Protein AF-A0A536RPF7-F1 (afdb_monomer_lite)

Secondary structure (DSSP, 8-state):
-HHHHHHHHHHHHHTT------------HHHHHHHHHHHHHHHHHHHHHHHHHHHHHHH--S--TTHHHHHHHHHHHHHHHHHT-TT--TTHHHHHHHHHHHHHHHH-

Foldseek 3Di:
DLVVQVVVQVVCVVVVHHDDDDDPPDDDPVNV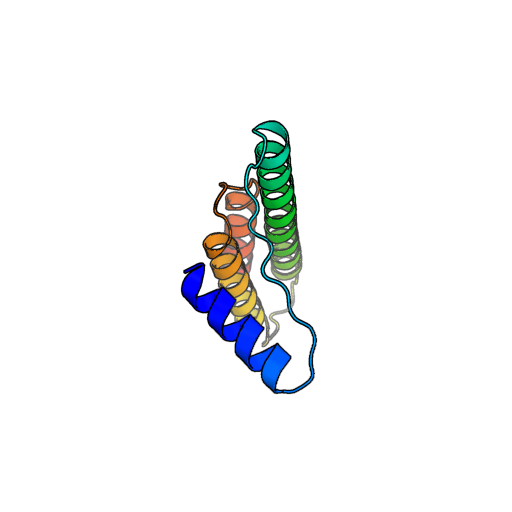VVVLVVLLVVLQVLLVVLLVQLQVLLPDPDLDPCLVVSLVVSVVSLVVSVVSCPNPHPNSVSSVVSSVSSVVSNVD

Sequence (108 aa):
MLEQLDWIAEDIVERGGDAYVLPVTELSETEESDIRRRMREDRKEEYEKLRQAAEVLARRTVRQPRLGRKVTVLRRGLARAIERDHFESAGRARAEKAIRLAQKRKEA

Structure (mmCIF, N/CA/C/O backbone):
data_AF-A0A536RPF7-F1
#
_entry.id   AF-A0A536RPF7-F1
#
loop_
_atom_site.group_PDB
_atom_site.id
_atom_site.type_symbol
_atom_site.label_atom_id
_atom_site.label_alt_id
_atom_site.label_comp_id
_atom_site.label_asym_id
_atom_site.label_entity_id
_atom_site.label_seq_id
_atom_site.pdbx_PDB_ins_code
_atom_site.Cartn_x
_atom_site.Cartn_y
_atom_site.Cartn_z
_atom_site.occupancy
_atom_site.B_iso_or_equiv
_atom_site.auth_seq_id
_atom_site.auth_comp_id
_atom_site.auth_asym_id
_atom_site.auth_atom_id
_atom_site.pdbx_PDB_model_num
ATOM 1 N N . MET A 1 1 ? 18.079 -12.891 -19.341 1.00 61.91 1 MET A N 1
ATOM 2 C CA . MET A 1 1 ? 16.706 -12.344 -19.200 1.00 61.91 1 MET A CA 1
ATOM 3 C C . MET A 1 1 ? 16.185 -11.869 -20.547 1.00 61.91 1 MET A C 1
ATOM 5 O O . MET A 1 1 ? 15.143 -12.359 -20.943 1.00 61.91 1 MET A O 1
ATOM 9 N N . LEU A 1 2 ? 16.923 -11.017 -21.275 1.00 64.94 2 LEU A N 1
ATOM 10 C CA . LEU A 1 2 ? 16.628 -10.700 -22.684 1.00 64.94 2 LEU A CA 1
ATOM 11 C C . LEU A 1 2 ? 16.515 -11.968 -23.545 1.00 64.94 2 LEU A C 1
ATOM 13 O O . LEU A 1 2 ? 15.458 -12.208 -24.104 1.00 64.94 2 LEU A O 1
ATOM 17 N N . GLU A 1 3 ? 17.493 -12.872 -23.447 1.00 69.06 3 GLU A N 1
ATOM 18 C CA . GLU A 1 3 ? 17.467 -14.172 -24.147 1.00 69.06 3 GLU A CA 1
ATOM 19 C C . GLU A 1 3 ? 16.214 -15.025 -23.865 1.00 69.06 3 GLU A C 1
ATOM 21 O O . GLU A 1 3 ? 15.769 -15.784 -24.718 1.00 69.06 3 GLU A O 1
ATOM 26 N N . GLN A 1 4 ? 15.621 -14.911 -22.668 1.00 73.62 4 GLN A N 1
ATOM 27 C CA . GLN A 1 4 ? 14.384 -15.636 -22.348 1.00 73.62 4 GLN A CA 1
ATOM 28 C C . GLN A 1 4 ? 13.154 -14.990 -22.991 1.00 73.62 4 GLN A C 1
ATOM 30 O O . GLN A 1 4 ? 12.203 -15.693 -23.311 1.00 73.62 4 GLN A O 1
ATOM 35 N N . LEU A 1 5 ? 13.152 -13.664 -23.144 1.00 82.81 5 LEU A N 1
ATOM 36 C CA . LEU A 1 5 ? 12.069 -12.935 -23.802 1.00 82.81 5 LEU A CA 1
ATOM 37 C C . LEU A 1 5 ? 12.138 -13.097 -25.322 1.00 82.81 5 LEU A C 1
ATOM 39 O O . LEU A 1 5 ? 11.092 -13.234 -25.949 1.00 82.81 5 LEU A O 1
ATOM 43 N N . ASP A 1 6 ? 13.347 -13.154 -25.883 1.00 82.50 6 ASP A N 1
ATOM 44 C CA . ASP A 1 6 ? 13.568 -13.418 -27.307 1.00 82.50 6 ASP A CA 1
ATOM 45 C C . ASP A 1 6 ? 13.045 -14.810 -27.692 1.00 82.50 6 ASP A C 1
ATOM 47 O O . ASP A 1 6 ? 12.265 -14.932 -28.632 1.00 82.50 6 ASP A O 1
ATOM 51 N N . TRP A 1 7 ? 13.336 -15.834 -26.880 1.00 89.44 7 TRP A N 1
ATOM 52 C CA . TRP A 1 7 ? 12.808 -17.188 -27.089 1.00 89.44 7 TRP A CA 1
ATOM 53 C C . TRP A 1 7 ? 11.268 -17.252 -27.081 1.00 89.44 7 TRP A C 1
ATOM 55 O O . TRP A 1 7 ? 10.658 -17.977 -27.864 1.00 89.44 7 TRP A O 1
ATOM 65 N N . ILE A 1 8 ? 10.613 -16.475 -26.210 1.00 87.50 8 ILE A N 1
ATOM 66 C CA . ILE A 1 8 ? 9.142 -16.411 -26.159 1.00 87.50 8 ILE A CA 1
ATOM 67 C C . ILE A 1 8 ? 8.582 -15.727 -27.409 1.00 87.50 8 ILE A C 1
ATOM 69 O O . ILE A 1 8 ? 7.548 -16.149 -27.925 1.00 87.50 8 ILE A O 1
ATOM 73 N N . ALA A 1 9 ? 9.233 -14.665 -27.888 1.00 88.75 9 ALA A N 1
ATOM 74 C CA . ALA A 1 9 ? 8.807 -13.985 -29.104 1.00 88.75 9 ALA A CA 1
ATOM 75 C C . ALA A 1 9 ? 8.937 -14.904 -30.330 1.00 88.75 9 ALA A C 1
ATOM 77 O O . ALA A 1 9 ? 8.023 -14.941 -31.152 1.00 88.75 9 ALA A O 1
ATOM 78 N N . GLU A 1 10 ? 10.009 -15.697 -30.404 1.00 87.81 10 GLU A N 1
ATOM 79 C CA . GLU A 1 10 ? 10.213 -16.703 -31.452 1.00 87.81 10 GLU A CA 1
ATOM 80 C C . GLU A 1 10 ? 9.106 -17.773 -31.461 1.00 87.81 10 GLU A C 1
ATOM 82 O O . GLU A 1 10 ? 8.488 -17.980 -32.505 1.00 87.81 10 GLU A O 1
ATOM 87 N N . ASP A 1 11 ? 8.761 -18.383 -30.3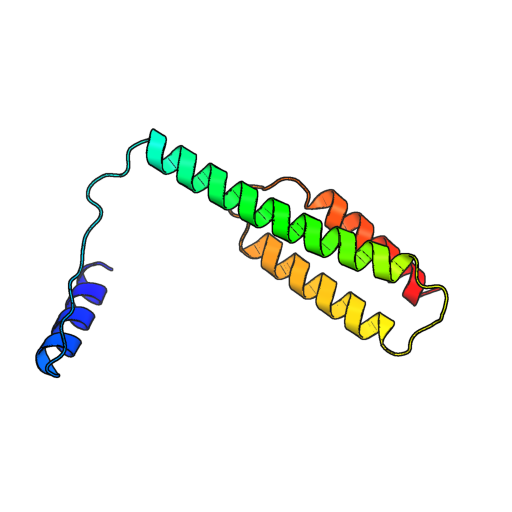17 1.00 93.06 11 ASP A N 1
ATOM 88 C CA . ASP A 1 11 ? 7.693 -19.407 -30.250 1.00 93.06 11 ASP A CA 1
ATOM 89 C C . ASP A 1 11 ? 6.315 -18.847 -30.663 1.00 93.06 11 ASP A C 1
ATOM 91 O O . ASP A 1 11 ? 5.504 -19.549 -31.272 1.00 93.06 11 ASP A O 1
ATO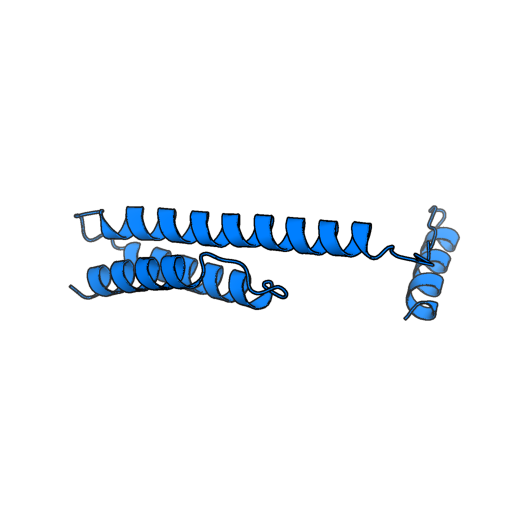M 95 N N . ILE A 1 12 ? 6.035 -17.567 -30.389 1.00 89.31 12 ILE A N 1
ATOM 96 C CA . ILE A 1 12 ? 4.791 -16.915 -30.830 1.00 89.31 12 ILE A CA 1
ATOM 97 C C . ILE A 1 12 ? 4.772 -16.742 -32.354 1.00 89.31 12 ILE A C 1
ATOM 99 O O . ILE A 1 12 ? 3.745 -17.016 -32.982 1.00 89.31 12 ILE A O 1
ATOM 103 N N . VAL A 1 13 ? 5.896 -16.328 -32.943 1.00 92.38 13 VAL A N 1
ATOM 104 C CA . VAL A 1 13 ? 6.035 -16.168 -34.398 1.00 92.38 13 VAL A CA 1
ATOM 105 C C . VAL A 1 13 ? 5.926 -17.515 -35.113 1.00 92.38 13 VAL A C 1
ATOM 107 O O . VAL A 1 13 ? 5.194 -17.632 -36.096 1.00 92.38 13 VAL A O 1
ATOM 110 N N . GLU A 1 14 ? 6.555 -18.567 -34.586 1.00 92.94 14 GLU A N 1
ATOM 111 C CA . GLU A 1 14 ? 6.462 -19.927 -35.140 1.00 92.94 14 GLU A CA 1
ATOM 112 C C . GLU A 1 14 ? 5.027 -20.477 -35.149 1.00 92.94 14 GLU A C 1
ATOM 114 O O . GLU A 1 14 ? 4.654 -21.261 -36.025 1.00 92.94 14 GLU A O 1
ATOM 119 N N . ARG A 1 15 ? 4.187 -20.038 -34.207 1.00 94.12 15 ARG A N 1
ATOM 120 C CA . ARG A 1 15 ? 2.765 -20.410 -34.126 1.00 94.12 15 ARG A CA 1
ATOM 121 C C . ARG A 1 15 ? 1.851 -19.538 -34.996 1.00 94.12 15 ARG A C 1
ATOM 123 O O . ARG A 1 15 ? 0.632 -19.701 -34.933 1.00 94.12 15 ARG A O 1
ATOM 130 N N . GLY A 1 16 ? 2.414 -18.640 -35.806 1.00 91.00 16 GLY A N 1
ATOM 131 C CA . GLY A 1 16 ? 1.673 -17.745 -36.699 1.00 91.00 16 GLY A CA 1
ATOM 132 C C . GLY A 1 16 ? 1.092 -16.507 -36.011 1.00 91.00 16 GLY A C 1
ATOM 133 O O . GLY A 1 16 ? 0.156 -15.907 -36.538 1.00 91.00 16 GLY A O 1
ATOM 134 N N . GLY A 1 17 ? 1.596 -16.152 -34.826 1.00 89.25 17 GLY A N 1
ATOM 135 C CA . GLY A 1 17 ? 1.342 -14.862 -34.189 1.00 89.25 17 GLY A CA 1
ATOM 136 C C . GLY A 1 17 ? 2.422 -13.834 -34.534 1.00 89.25 17 GLY A C 1
ATOM 137 O O . GLY A 1 17 ? 3.426 -14.161 -35.152 1.00 89.25 17 GLY A O 1
ATOM 138 N N . ASP A 1 18 ? 2.236 -12.596 -34.080 1.00 81.25 18 ASP A N 1
ATOM 139 C CA . ASP A 1 18 ? 3.245 -11.537 -34.178 1.00 81.25 18 ASP A CA 1
ATOM 140 C C . ASP A 1 18 ? 3.702 -11.130 -32.772 1.00 81.25 18 ASP A C 1
ATOM 142 O O . ASP A 1 18 ? 2.879 -10.811 -31.907 1.00 81.25 18 ASP A O 1
ATOM 146 N N . ALA A 1 19 ? 5.016 -11.123 -32.538 1.00 87.31 19 ALA A N 1
ATOM 147 C CA . ALA A 1 19 ? 5.622 -10.691 -31.281 1.00 87.31 19 ALA A CA 1
ATOM 148 C C . ALA A 1 19 ? 6.945 -9.952 -31.523 1.00 87.31 19 ALA A C 1
ATOM 150 O O . ALA A 1 19 ? 7.719 -10.313 -32.405 1.00 87.31 19 ALA A O 1
ATOM 151 N N . TYR A 1 20 ? 7.216 -8.933 -30.702 1.00 79.44 20 TYR A N 1
ATOM 152 C CA . TYR A 1 20 ? 8.446 -8.139 -30.750 1.00 79.44 20 TYR A CA 1
ATOM 153 C C . TYR A 1 20 ? 8.969 -7.891 -29.334 1.00 79.44 20 TYR A C 1
ATOM 155 O O . TYR A 1 20 ? 8.206 -7.500 -28.447 1.00 79.44 20 TYR A O 1
ATOM 163 N N . VAL A 1 21 ? 10.277 -8.062 -29.133 1.00 80.81 21 VAL A N 1
ATOM 164 C CA . VAL A 1 21 ? 10.977 -7.626 -27.918 1.00 80.81 21 VAL A CA 1
ATOM 165 C C . VAL A 1 21 ? 11.534 -6.229 -28.171 1.00 80.81 21 VAL A C 1
ATOM 167 O O . VAL A 1 21 ? 12.342 -6.023 -29.071 1.00 80.81 21 VAL A O 1
ATOM 170 N N . LEU A 1 22 ? 11.084 -5.251 -27.386 1.00 71.94 22 LEU A N 1
ATOM 171 C CA . LEU A 1 22 ? 11.557 -3.869 -27.467 1.00 71.94 22 LEU A CA 1
ATOM 172 C C . LEU A 1 22 ? 12.431 -3.564 -26.245 1.00 71.94 22 LEU A C 1
ATOM 174 O O . LEU A 1 22 ? 11.890 -3.312 -25.163 1.00 71.94 22 LEU A O 1
ATOM 178 N N . PRO A 1 23 ? 13.769 -3.597 -26.376 1.00 67.06 23 PRO A N 1
ATOM 179 C CA . PRO A 1 23 ? 14.644 -3.178 -25.295 1.00 67.06 23 PRO A CA 1
ATOM 180 C C . PRO A 1 23 ? 14.539 -1.658 -25.118 1.00 67.06 23 PRO A C 1
ATOM 182 O O . PRO A 1 23 ? 14.781 -0.894 -26.050 1.00 67.06 23 PRO A O 1
ATOM 185 N N . VAL A 1 24 ? 14.191 -1.205 -23.912 1.00 72.62 24 VAL A N 1
ATOM 186 C CA . VAL A 1 24 ? 14.319 0.212 -23.542 1.00 72.62 24 VAL A CA 1
ATOM 187 C C . VAL A 1 24 ? 15.808 0.483 -23.340 1.00 72.62 24 VAL A C 1
ATOM 189 O O . VAL A 1 24 ? 16.389 0.016 -22.362 1.00 72.62 24 VAL A O 1
ATOM 192 N N . THR A 1 25 ? 16.442 1.163 -24.297 1.00 70.31 25 THR A N 1
ATOM 193 C CA . THR A 1 25 ? 17.894 1.403 -24.293 1.00 70.31 25 THR A CA 1
ATOM 194 C C . THR A 1 25 ? 18.309 2.436 -23.253 1.00 70.31 25 THR A C 1
ATOM 196 O O . THR A 1 25 ? 19.343 2.265 -22.617 1.00 70.31 25 THR A O 1
ATOM 199 N N . GLU A 1 26 ? 17.496 3.475 -23.045 1.00 71.88 26 GLU A N 1
ATOM 200 C CA . GLU A 1 26 ? 17.739 4.532 -22.062 1.00 71.88 26 GLU A CA 1
ATOM 201 C C . GLU A 1 26 ? 16.407 5.030 -21.486 1.00 71.88 26 GLU A C 1
ATOM 203 O O . GLU A 1 26 ? 15.411 5.145 -22.200 1.00 71.88 26 GLU A O 1
ATOM 208 N N . LEU A 1 27 ? 16.396 5.313 -20.185 1.00 79.56 27 LEU A N 1
ATOM 209 C CA . LEU A 1 27 ? 15.318 6.008 -19.489 1.00 79.56 27 LEU A CA 1
ATOM 210 C C . LEU A 1 27 ? 15.931 7.289 -18.931 1.00 79.56 27 LEU A C 1
ATOM 212 O O . LEU A 1 27 ? 16.859 7.213 -18.123 1.00 79.56 27 LEU A O 1
ATOM 216 N N . SER A 1 28 ? 15.462 8.456 -19.371 1.00 86.50 28 SER A N 1
ATOM 217 C CA . SER A 1 28 ? 16.002 9.714 -18.851 1.00 86.50 28 SER A CA 1
ATOM 218 C C . SER A 1 28 ? 15.690 9.862 -17.359 1.00 86.50 28 SER A C 1
ATOM 220 O O . SER A 1 28 ? 14.675 9.365 -16.864 1.00 86.50 28 SER A O 1
ATOM 222 N N . GLU A 1 29 ? 16.518 10.613 -16.627 1.00 88.62 29 GLU A N 1
ATOM 223 C CA . GLU A 1 29 ? 16.271 10.887 -15.202 1.00 88.62 29 GLU A CA 1
ATOM 224 C C . GLU A 1 29 ? 14.899 11.542 -14.961 1.00 88.62 29 GLU A C 1
ATOM 226 O O . GLU A 1 29 ? 14.265 11.326 -13.925 1.00 88.62 29 GLU A O 1
ATOM 231 N N . THR A 1 30 ? 14.417 12.332 -15.928 1.00 88.19 30 THR A N 1
ATOM 232 C CA . THR A 1 30 ? 13.097 12.975 -15.860 1.00 88.19 30 THR A CA 1
ATOM 233 C C . THR A 1 30 ? 11.976 11.947 -15.984 1.00 88.19 30 THR A C 1
ATOM 235 O O . THR A 1 30 ? 11.074 11.933 -15.147 1.00 88.19 30 THR A O 1
ATOM 238 N N . GLU A 1 31 ? 12.056 11.043 -16.962 1.00 85.31 31 GLU A N 1
ATOM 239 C CA . GLU A 1 31 ? 11.073 9.967 -17.133 1.00 85.31 31 GLU A CA 1
ATOM 240 C C . GLU A 1 31 ? 11.080 9.006 -15.942 1.00 85.31 31 GLU A C 1
ATOM 242 O O . GLU A 1 31 ? 10.019 8.610 -15.454 1.00 85.31 31 GLU A O 1
ATOM 247 N N . GLU A 1 32 ? 12.259 8.679 -15.410 1.00 90.50 32 GLU A N 1
ATOM 248 C CA . GLU A 1 32 ? 12.368 7.864 -14.206 1.00 90.50 32 GLU A CA 1
ATOM 249 C C . GLU A 1 32 ? 11.725 8.560 -12.998 1.00 90.50 32 GLU A C 1
ATOM 251 O O . GLU A 1 32 ? 10.947 7.948 -12.256 1.00 90.50 32 GLU A O 1
ATOM 256 N N . SER A 1 33 ? 12.003 9.851 -12.802 1.00 91.75 33 SER A N 1
ATOM 257 C CA . SER A 1 33 ? 11.394 10.648 -11.734 1.00 91.75 33 SER A CA 1
ATOM 258 C C . SER A 1 33 ? 9.867 10.671 -11.844 1.00 91.75 33 SER A C 1
ATOM 260 O O . SER A 1 33 ? 9.170 10.487 -10.837 1.00 91.75 33 SER A O 1
ATOM 262 N N . ASP A 1 34 ? 9.337 10.810 -13.060 1.00 91.94 34 ASP A N 1
ATOM 263 C CA . ASP A 1 34 ? 7.901 10.784 -13.323 1.00 91.94 34 ASP A CA 1
ATOM 264 C C . ASP A 1 34 ? 7.271 9.416 -13.053 1.00 91.94 34 ASP A C 1
ATOM 266 O O . ASP A 1 34 ? 6.208 9.343 -12.426 1.00 91.94 34 ASP A O 1
ATOM 270 N N . ILE A 1 35 ? 7.931 8.322 -13.439 1.00 91.25 35 ILE A N 1
ATOM 271 C CA . ILE A 1 35 ? 7.481 6.962 -13.114 1.00 91.25 35 ILE A CA 1
ATOM 272 C C . ILE A 1 35 ? 7.438 6.774 -11.597 1.00 91.25 35 ILE A C 1
ATOM 274 O O . ILE A 1 35 ? 6.406 6.374 -11.050 1.00 91.25 35 ILE A O 1
ATOM 278 N N . ARG A 1 36 ? 8.517 7.129 -10.887 1.00 93.69 36 ARG A N 1
ATOM 279 C CA . ARG A 1 36 ? 8.582 7.036 -9.419 1.00 93.69 36 ARG A CA 1
ATOM 280 C C . ARG A 1 36 ? 7.485 7.873 -8.760 1.00 93.69 36 ARG A C 1
ATOM 282 O O . ARG A 1 36 ? 6.868 7.430 -7.791 1.00 93.69 36 ARG A O 1
ATOM 289 N N . ARG A 1 37 ? 7.218 9.079 -9.273 1.00 95.06 37 ARG A N 1
ATOM 290 C CA . ARG A 1 37 ? 6.142 9.953 -8.783 1.00 95.06 37 ARG A CA 1
ATOM 291 C C . ARG A 1 37 ? 4.775 9.296 -8.948 1.00 95.06 37 ARG A C 1
ATOM 293 O O . ARG A 1 37 ? 4.047 9.210 -7.961 1.00 95.06 37 ARG A O 1
ATOM 300 N N . ARG A 1 38 ? 4.459 8.782 -10.138 1.00 93.75 38 ARG A N 1
ATOM 301 C CA . ARG A 1 38 ? 3.188 8.092 -10.414 1.00 93.75 38 ARG A CA 1
ATOM 302 C C . ARG A 1 38 ? 3.010 6.856 -9.536 1.00 93.75 38 ARG A C 1
ATOM 304 O O . ARG A 1 38 ? 1.967 6.691 -8.917 1.00 93.75 38 ARG A O 1
ATOM 311 N N . MET A 1 39 ? 4.055 6.042 -9.383 1.00 93.31 39 MET A N 1
ATOM 312 C CA . MET A 1 39 ? 4.007 4.866 -8.509 1.00 93.31 39 MET A CA 1
ATOM 313 C C . MET A 1 39 ? 3.748 5.239 -7.042 1.00 93.31 39 MET A C 1
ATOM 315 O O . MET A 1 39 ? 2.998 4.540 -6.356 1.00 93.31 39 MET A O 1
ATOM 319 N N . ARG A 1 40 ? 4.316 6.357 -6.562 1.00 95.25 40 ARG A N 1
ATOM 320 C CA . ARG A 1 40 ? 4.012 6.885 -5.222 1.00 95.25 40 ARG A CA 1
ATOM 321 C C . ARG A 1 40 ? 2.574 7.377 -5.093 1.00 95.25 40 ARG A C 1
ATOM 323 O O . ARG A 1 40 ? 1.945 7.160 -4.056 1.00 95.25 40 ARG A O 1
ATOM 330 N N . GLU A 1 41 ? 2.058 8.057 -6.112 1.00 95.00 41 GLU A N 1
ATOM 331 C CA . GLU A 1 41 ? 0.675 8.546 -6.150 1.00 95.00 41 GLU A CA 1
ATOM 332 C C . GLU A 1 41 ? -0.322 7.381 -6.097 1.00 95.00 41 GLU A C 1
ATOM 334 O O . GLU A 1 41 ? -1.182 7.360 -5.212 1.00 95.00 41 GLU A O 1
ATOM 339 N N . ASP A 1 42 ? -0.129 6.356 -6.929 1.00 93.50 42 ASP A N 1
ATOM 340 C CA . ASP A 1 42 ? -0.969 5.154 -6.956 1.00 93.50 42 ASP A CA 1
ATOM 341 C C . ASP A 1 42 ? -1.021 4.465 -5.586 1.00 93.50 42 ASP A C 1
ATOM 343 O O . ASP A 1 42 ? -2.083 4.081 -5.080 1.00 93.50 42 ASP A O 1
ATOM 347 N N . ARG A 1 43 ? 0.140 4.320 -4.940 1.00 96.12 43 ARG A N 1
ATOM 348 C CA . ARG A 1 43 ? 0.229 3.645 -3.645 1.00 96.12 43 ARG A CA 1
ATOM 349 C C . ARG A 1 43 ? -0.342 4.497 -2.510 1.00 96.12 43 ARG A C 1
ATOM 351 O O . ARG A 1 43 ? -1.004 3.965 -1.616 1.00 96.12 43 ARG A O 1
ATOM 358 N N . LYS A 1 44 ? -0.172 5.823 -2.568 1.00 96.81 44 LYS A N 1
ATOM 359 C CA . LYS A 1 44 ? -0.833 6.775 -1.660 1.00 96.81 44 LYS A CA 1
ATOM 360 C C . LYS A 1 44 ? -2.355 6.651 -1.748 1.00 96.81 44 LYS A C 1
ATOM 362 O O . LYS A 1 44 ? -3.014 6.606 -0.707 1.00 96.81 44 LYS A O 1
ATOM 367 N N . GLU A 1 45 ? -2.919 6.568 -2.952 1.00 97.00 45 GLU A N 1
ATOM 368 C CA . GLU A 1 45 ? -4.358 6.352 -3.129 1.00 97.00 45 GLU A CA 1
ATOM 369 C C . GLU A 1 45 ? -4.829 5.020 -2.542 1.00 97.00 45 GLU A C 1
ATOM 371 O O . GLU A 1 45 ? -5.897 4.947 -1.931 1.00 97.00 45 GLU A O 1
ATOM 376 N N . GLU A 1 46 ? -4.044 3.957 -2.704 1.00 96.31 46 GLU A N 1
ATOM 377 C CA . GLU A 1 46 ? -4.356 2.648 -2.136 1.00 96.31 46 GLU A CA 1
ATOM 378 C C . GLU A 1 46 ? -4.409 2.690 -0.600 1.00 96.31 46 GLU A C 1
ATOM 380 O O . GLU A 1 46 ? -5.384 2.221 0.002 1.00 96.31 46 GLU A O 1
ATOM 385 N N . TYR A 1 47 ? -3.420 3.315 0.048 1.00 98.00 47 TYR A N 1
ATOM 386 C CA . TYR A 1 47 ? -3.442 3.523 1.499 1.00 98.00 47 TYR A CA 1
ATOM 387 C C . TYR A 1 47 ? -4.637 4.366 1.945 1.00 98.00 47 TYR A C 1
ATOM 389 O O . TYR A 1 47 ? -5.250 4.077 2.975 1.00 98.00 47 TYR A O 1
ATOM 397 N N . GLU A 1 48 ? -4.997 5.386 1.172 1.00 97.94 48 GLU A N 1
ATOM 398 C CA . GLU A 1 48 ? -6.132 6.251 1.468 1.00 97.94 48 GLU A CA 1
ATOM 399 C C . GLU A 1 48 ? -7.467 5.490 1.381 1.00 97.94 48 GLU A C 1
ATOM 401 O O . GLU A 1 48 ? -8.284 5.570 2.302 1.00 97.94 48 GLU A O 1
ATOM 406 N N . LYS A 1 49 ? -7.650 4.646 0.359 1.00 97.69 49 LYS A N 1
ATOM 407 C CA . LYS A 1 49 ? -8.812 3.746 0.234 1.00 97.69 49 LYS A CA 1
ATOM 408 C C . LYS A 1 49 ? -8.907 2.784 1.425 1.00 97.69 49 LYS A C 1
ATOM 410 O O . LYS A 1 49 ? -9.986 2.608 1.999 1.00 97.69 49 LYS A O 1
ATOM 415 N N . LEU A 1 50 ? -7.783 2.195 1.849 1.00 97.62 50 LEU A N 1
ATOM 416 C CA . LEU A 1 50 ? -7.728 1.316 3.026 1.00 97.62 50 LEU A CA 1
ATOM 417 C C . LEU A 1 50 ? -8.077 2.060 4.321 1.00 97.62 50 LEU A C 1
ATOM 419 O O . LEU A 1 50 ? -8.842 1.541 5.139 1.00 97.62 50 LEU A O 1
ATOM 423 N N . ARG A 1 51 ? -7.552 3.279 4.499 1.00 97.62 51 ARG A N 1
ATOM 424 C CA . ARG A 1 51 ? -7.851 4.150 5.643 1.00 97.62 51 ARG A CA 1
ATOM 425 C C . ARG A 1 51 ? -9.346 4.440 5.727 1.00 97.62 51 ARG A C 1
ATOM 427 O O . ARG A 1 51 ? -9.955 4.182 6.764 1.00 97.62 51 ARG A O 1
ATOM 434 N N . GLN A 1 52 ? -9.943 4.923 4.639 1.00 97.06 52 GLN A N 1
ATOM 435 C CA . GLN A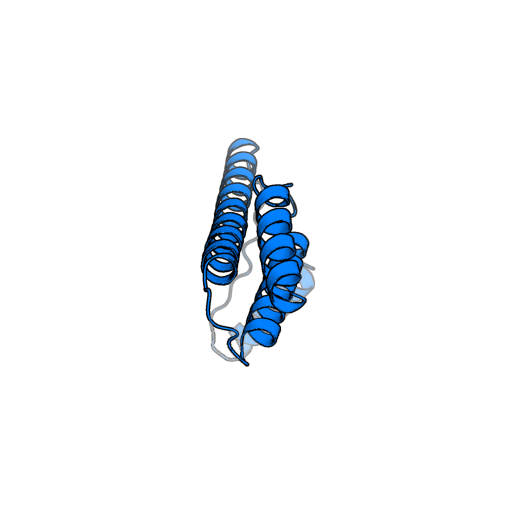 1 52 ? -11.365 5.268 4.587 1.00 97.06 52 GLN A CA 1
ATOM 436 C C . GLN A 1 52 ? -12.251 4.050 4.875 1.00 97.06 52 GLN A C 1
ATOM 438 O O . GLN A 1 52 ? -13.166 4.124 5.697 1.00 97.06 52 GLN A O 1
ATOM 443 N N . ALA A 1 53 ? -11.946 2.896 4.275 1.00 95.19 53 ALA A N 1
ATOM 444 C CA . ALA A 1 53 ? -12.683 1.662 4.533 1.00 95.19 53 ALA A CA 1
ATOM 445 C C . ALA A 1 53 ? -12.592 1.223 6.007 1.00 95.19 53 ALA A C 1
ATOM 447 O O . ALA A 1 53 ? -13.591 0.795 6.595 1.00 95.19 53 ALA A O 1
ATOM 448 N N . ALA A 1 54 ? -11.416 1.357 6.627 1.00 94.38 54 ALA A N 1
ATOM 449 C CA . ALA A 1 54 ? -11.223 1.056 8.041 1.00 94.38 54 ALA A CA 1
ATOM 450 C C . ALA A 1 54 ? -11.996 2.023 8.952 1.00 94.38 54 ALA A C 1
ATOM 452 O O . ALA A 1 54 ? -12.631 1.588 9.911 1.00 94.38 54 ALA A O 1
ATOM 453 N N . GLU A 1 55 ? -12.006 3.318 8.632 1.00 93.75 55 GLU A N 1
ATOM 454 C CA . GLU A 1 55 ? -12.768 4.329 9.373 1.00 93.75 55 GLU A CA 1
ATOM 455 C C . GLU A 1 55 ? -14.274 4.084 9.297 1.00 93.75 55 GLU A C 1
ATOM 457 O O . GLU A 1 55 ? -14.960 4.138 10.320 1.00 93.75 55 GLU A O 1
ATOM 462 N N . VAL A 1 56 ? -14.790 3.736 8.115 1.00 91.94 56 VAL A N 1
ATOM 463 C CA . VAL A 1 56 ? -16.196 3.347 7.940 1.00 91.94 56 VAL A CA 1
ATOM 464 C C . VAL A 1 56 ? -16.536 2.135 8.805 1.00 91.94 56 VAL A C 1
ATOM 466 O O . VAL A 1 56 ? -17.611 2.094 9.402 1.00 91.94 56 VAL A O 1
ATOM 469 N N . LEU A 1 57 ? -15.640 1.150 8.911 1.00 88.94 57 LEU A N 1
ATOM 470 C CA . LEU A 1 57 ? -15.862 -0.005 9.784 1.00 88.94 57 LEU A CA 1
ATOM 471 C C . LEU A 1 57 ? -15.811 0.359 11.265 1.00 88.94 57 LEU A C 1
ATOM 473 O O . LEU A 1 57 ? -16.646 -0.130 12.019 1.00 88.94 57 LEU A O 1
ATOM 477 N N . ALA A 1 58 ? -14.888 1.229 11.674 1.00 86.56 58 ALA A N 1
ATOM 478 C CA . ALA A 1 58 ? -14.744 1.651 13.064 1.00 86.56 58 ALA A CA 1
ATOM 479 C C . ALA A 1 58 ? -15.945 2.470 13.573 1.00 86.56 58 ALA A C 1
ATOM 481 O O . ALA A 1 58 ? -16.250 2.430 14.764 1.00 86.56 58 ALA A O 1
ATOM 482 N N . ARG A 1 59 ? -16.631 3.203 12.684 1.00 85.62 59 ARG A N 1
ATOM 483 C CA . ARG A 1 59 ? -17.824 4.003 13.017 1.00 85.62 59 ARG A CA 1
ATOM 484 C C . ARG A 1 59 ? -19.114 3.185 13.118 1.00 85.62 59 ARG A C 1
ATOM 486 O O . ARG A 1 59 ? -20.093 3.681 13.667 1.00 85.62 59 ARG A O 1
ATOM 493 N N . ARG A 1 60 ? -19.156 1.955 12.592 1.00 78.12 60 ARG A N 1
ATOM 494 C CA . ARG A 1 60 ? -20.370 1.122 12.648 1.00 78.12 60 ARG A CA 1
ATOM 495 C C . ARG A 1 60 ? -20.600 0.627 14.078 1.00 78.12 60 ARG A C 1
ATOM 497 O O . ARG A 1 60 ? -19.765 -0.069 14.642 1.00 78.12 60 ARG A O 1
ATOM 504 N N . THR A 1 61 ? -21.752 0.982 14.641 1.00 60.72 61 THR A N 1
ATOM 505 C CA . THR A 1 61 ? -22.160 0.715 16.033 1.00 60.72 61 THR A CA 1
ATOM 506 C C . THR A 1 61 ? -22.699 -0.693 16.273 1.00 60.72 61 THR A C 1
ATOM 508 O O . THR A 1 61 ? -22.660 -1.181 17.397 1.00 60.72 61 THR A O 1
ATOM 511 N N . VAL A 1 62 ? -23.179 -1.378 15.235 1.00 62.03 62 VAL A N 1
ATOM 512 C CA . VAL A 1 62 ? -23.746 -2.725 15.372 1.00 62.03 62 VAL A CA 1
ATOM 513 C C . VAL A 1 62 ? -22.632 -3.763 15.238 1.00 62.03 62 VAL A C 1
ATOM 515 O O . VAL A 1 62 ? -21.942 -3.785 14.213 1.00 62.03 62 VAL A O 1
ATOM 518 N N . ARG A 1 63 ? -22.480 -4.650 16.237 1.00 63.56 63 ARG A N 1
ATOM 519 C CA . ARG A 1 63 ? -21.619 -5.847 16.165 1.00 63.56 63 ARG A CA 1
ATOM 520 C C . ARG A 1 63 ? -22.059 -6.704 14.975 1.00 63.56 63 ARG A C 1
ATOM 522 O O . ARG A 1 63 ? -22.953 -7.537 15.071 1.00 63.56 63 ARG A O 1
ATOM 529 N N . GLN A 1 64 ? -21.452 -6.470 13.813 1.00 65.81 64 GLN A N 1
ATOM 530 C CA . GLN A 1 64 ? -21.701 -7.281 12.630 1.00 65.81 64 GLN A CA 1
ATOM 531 C C . GLN A 1 64 ? -20.902 -8.584 12.755 1.00 65.81 64 GLN A C 1
ATOM 533 O O . GLN A 1 64 ? -19.677 -8.511 12.883 1.00 65.81 64 GLN A O 1
ATOM 538 N N . PRO A 1 65 ? -21.522 -9.765 12.571 1.00 67.75 65 PRO A N 1
ATOM 539 C CA . PRO A 1 65 ? -20.807 -11.048 12.530 1.00 67.75 65 PRO A CA 1
ATOM 540 C C . PRO A 1 65 ? -19.657 -11.059 11.506 1.00 67.75 65 PRO A C 1
ATOM 542 O O . PRO A 1 65 ? -18.671 -11.777 11.633 1.00 67.75 65 PRO A O 1
ATOM 545 N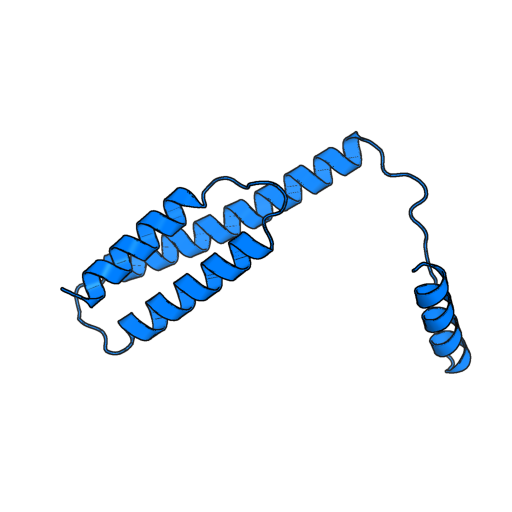 N . ARG A 1 66 ? -19.758 -10.208 10.475 1.00 77.50 66 ARG A N 1
ATOM 546 C CA . ARG A 1 66 ? -18.777 -10.073 9.391 1.00 77.50 66 ARG A CA 1
ATOM 547 C C . ARG A 1 66 ? -17.651 -9.069 9.677 1.00 77.50 66 ARG A C 1
ATOM 549 O O . ARG A 1 66 ? -16.768 -8.932 8.831 1.00 77.50 66 ARG A O 1
ATOM 556 N N . LEU A 1 67 ? -17.651 -8.368 10.817 1.00 81.88 67 LEU A N 1
ATOM 557 C CA . LEU A 1 67 ? -16.643 -7.343 11.135 1.00 81.88 67 LEU A CA 1
ATOM 558 C C . LEU A 1 67 ? -15.231 -7.942 11.168 1.00 81.88 67 LEU A C 1
ATOM 560 O O . LEU A 1 67 ? -14.327 -7.407 10.532 1.00 81.88 67 LEU A O 1
ATOM 564 N N . GLY A 1 68 ? -15.066 -9.106 11.808 1.00 84.69 68 GLY A N 1
ATOM 565 C CA . GLY A 1 68 ? -13.785 -9.814 11.857 1.00 84.69 68 GLY A CA 1
ATOM 566 C C . GLY A 1 68 ? -13.231 -10.135 10.469 1.00 84.69 68 GLY A C 1
ATOM 567 O O . GLY A 1 68 ? -12.090 -9.791 10.173 1.00 84.69 68 GLY A O 1
ATOM 568 N N . ARG A 1 69 ? -14.062 -10.700 9.581 1.00 89.25 69 ARG A N 1
ATOM 569 C CA . ARG A 1 69 ? -13.666 -11.003 8.196 1.00 89.25 69 ARG A CA 1
ATOM 570 C C . ARG A 1 69 ? -13.256 -9.741 7.436 1.00 89.25 69 ARG A C 1
ATOM 572 O O . ARG A 1 69 ? -12.253 -9.763 6.731 1.00 89.25 69 ARG A O 1
ATOM 579 N N . LYS A 1 70 ? -13.998 -8.640 7.593 1.00 91.25 70 LYS A N 1
ATOM 580 C CA . LYS A 1 70 ? -13.683 -7.363 6.933 1.00 91.25 70 LYS A CA 1
ATOM 581 C C . LYS A 1 70 ? -12.353 -6.777 7.420 1.00 91.25 70 LYS A C 1
ATOM 583 O O . LYS A 1 70 ? -11.553 -6.353 6.595 1.00 91.25 70 LYS A O 1
ATOM 588 N N . VAL A 1 71 ? -12.072 -6.828 8.724 1.00 91.94 71 VAL A N 1
ATOM 589 C CA . VAL A 1 71 ? -10.773 -6.404 9.281 1.00 91.94 71 VAL A CA 1
ATOM 590 C C . VAL A 1 71 ? -9.631 -7.285 8.759 1.00 91.94 71 VAL A C 1
ATOM 592 O O . VAL A 1 71 ? -8.589 -6.761 8.371 1.00 91.94 71 VAL A O 1
ATOM 595 N N . THR A 1 72 ? -9.821 -8.606 8.665 1.00 93.62 72 THR A N 1
ATOM 596 C CA . THR A 1 72 ? -8.823 -9.509 8.062 1.00 93.62 72 THR A CA 1
ATOM 597 C C . THR A 1 72 ? -8.549 -9.166 6.597 1.00 93.62 72 THR A C 1
ATOM 599 O O . THR A 1 72 ? -7.390 -9.157 6.185 1.00 93.62 72 THR A O 1
ATOM 602 N N . VAL A 1 73 ? -9.587 -8.849 5.814 1.00 95.38 73 VAL A N 1
ATOM 603 C CA . VAL A 1 73 ? -9.432 -8.405 4.418 1.00 95.38 73 VAL A CA 1
ATOM 604 C C . VAL A 1 73 ? -8.621 -7.111 4.344 1.00 95.38 73 VAL A C 1
ATOM 606 O O . VAL A 1 73 ? -7.679 -7.049 3.561 1.00 95.38 73 VAL A O 1
ATOM 609 N N . LEU A 1 74 ? -8.906 -6.121 5.197 1.00 95.81 74 LEU A N 1
ATOM 610 C CA . LEU A 1 74 ? -8.139 -4.871 5.234 1.00 95.81 74 LEU A CA 1
ATOM 611 C C . LEU A 1 74 ? -6.671 -5.082 5.613 1.00 95.81 74 LEU A C 1
ATOM 613 O O . LEU A 1 74 ? -5.798 -4.471 5.009 1.00 95.81 74 LEU A O 1
ATOM 617 N N . ARG A 1 75 ? -6.378 -5.977 6.565 1.00 96.56 75 ARG A N 1
ATOM 618 C CA . ARG A 1 75 ? -4.993 -6.322 6.931 1.00 96.56 75 ARG A CA 1
ATOM 619 C C . ARG A 1 75 ? -4.235 -6.965 5.774 1.00 96.56 75 ARG A C 1
ATOM 621 O O . ARG A 1 75 ? -3.085 -6.615 5.539 1.00 96.56 75 ARG A O 1
ATOM 628 N N . ARG A 1 76 ? -4.875 -7.884 5.043 1.00 97.38 76 ARG A N 1
ATOM 629 C CA . ARG A 1 76 ? -4.279 -8.490 3.841 1.00 97.38 76 ARG A CA 1
ATOM 630 C C . ARG A 1 76 ? -4.072 -7.454 2.737 1.00 97.38 76 ARG A C 1
ATOM 632 O O . ARG A 1 76 ? -3.029 -7.468 2.100 1.00 97.38 76 ARG A O 1
ATOM 639 N N . GLY A 1 77 ? -5.038 -6.554 2.543 1.00 97.00 77 GLY A N 1
ATOM 640 C CA . GLY A 1 77 ? -4.916 -5.435 1.608 1.00 97.00 77 GLY A CA 1
ATOM 641 C C . GLY A 1 77 ? -3.733 -4.531 1.948 1.00 97.00 77 GLY A C 1
ATOM 642 O O . GLY A 1 77 ? -2.910 -4.263 1.085 1.00 97.00 77 GLY A O 1
ATOM 643 N N . LEU A 1 78 ? -3.583 -4.155 3.221 1.00 97.00 78 LEU A N 1
ATOM 644 C CA . LEU A 1 78 ? -2.441 -3.370 3.688 1.00 97.00 78 LEU A CA 1
ATOM 645 C C . LEU A 1 78 ? -1.106 -4.096 3.472 1.00 97.00 78 LEU A C 1
ATOM 647 O O . LEU A 1 78 ? -0.162 -3.472 3.005 1.00 97.00 78 LEU A O 1
ATOM 651 N N . ALA A 1 79 ? -1.019 -5.392 3.784 1.00 96.94 79 ALA A N 1
ATOM 652 C CA . ALA A 1 79 ? 0.209 -6.161 3.574 1.00 96.94 79 ALA A CA 1
ATOM 653 C C . ALA A 1 79 ? 0.629 -6.172 2.094 1.00 96.94 79 ALA A C 1
ATOM 655 O O . ALA A 1 79 ? 1.786 -5.912 1.789 1.00 96.94 79 ALA A O 1
ATOM 656 N N . ARG A 1 80 ? -0.331 -6.372 1.181 1.00 96.25 80 ARG A N 1
ATOM 657 C CA . ARG A 1 80 ? -0.097 -6.303 -0.271 1.00 96.25 80 ARG A CA 1
ATOM 658 C C . ARG A 1 80 ? 0.255 -4.897 -0.755 1.00 96.25 80 ARG A C 1
ATOM 660 O O . ARG A 1 80 ? 1.013 -4.756 -1.705 1.00 96.25 80 ARG A O 1
ATOM 667 N N . ALA A 1 81 ? -0.309 -3.854 -0.147 1.00 94.94 81 ALA A N 1
ATOM 668 C CA . ALA A 1 81 ? 0.064 -2.480 -0.469 1.00 94.94 81 ALA A CA 1
ATOM 669 C C . ALA A 1 81 ? 1.526 -2.218 -0.072 1.00 94.94 81 ALA A C 1
ATOM 671 O O . ALA A 1 81 ? 2.287 -1.722 -0.891 1.00 94.94 81 ALA A O 1
ATOM 672 N N . ILE A 1 82 ? 1.931 -2.636 1.134 1.00 95.69 82 ILE A N 1
ATOM 673 C CA . ILE A 1 82 ? 3.310 -2.499 1.630 1.00 95.69 82 ILE A CA 1
ATOM 674 C C . ILE A 1 82 ? 4.297 -3.276 0.755 1.00 95.69 82 ILE A C 1
ATOM 676 O O . ILE A 1 82 ? 5.335 -2.739 0.393 1.00 95.69 82 ILE A O 1
ATOM 680 N N . GLU A 1 83 ? 3.971 -4.515 0.388 1.00 95.25 83 GLU A N 1
ATOM 681 C CA . GLU A 1 83 ? 4.817 -5.357 -0.470 1.00 95.25 83 GLU A CA 1
ATOM 682 C C . GLU A 1 83 ? 5.128 -4.696 -1.822 1.00 95.25 83 GLU A C 1
ATOM 684 O O . GLU A 1 83 ? 6.228 -4.840 -2.347 1.00 95.25 83 GLU A O 1
ATOM 689 N N . ARG A 1 84 ? 4.176 -3.931 -2.367 1.00 92.88 84 ARG A N 1
ATOM 690 C CA . ARG A 1 84 ? 4.308 -3.248 -3.662 1.00 92.88 84 ARG A CA 1
ATOM 691 C C . ARG A 1 84 ? 4.821 -1.806 -3.543 1.00 92.88 84 ARG A C 1
ATOM 693 O O . ARG A 1 84 ? 4.920 -1.097 -4.550 1.00 92.88 84 ARG A O 1
ATOM 700 N N . ASP A 1 85 ? 5.063 -1.317 -2.332 1.00 94.62 85 ASP A N 1
ATOM 701 C CA . ASP A 1 85 ? 5.465 0.064 -2.060 1.00 94.62 85 ASP A CA 1
ATOM 702 C C . ASP A 1 85 ? 6.988 0.216 -2.056 1.00 94.62 85 ASP A C 1
ATOM 704 O O . ASP A 1 85 ? 7.620 0.383 -1.017 1.00 94.62 85 ASP A O 1
ATOM 708 N N . HIS A 1 86 ? 7.580 0.165 -3.247 1.00 92.12 86 HIS A N 1
ATOM 709 C CA . HIS A 1 86 ? 9.032 0.263 -3.424 1.00 92.12 86 HIS A CA 1
ATOM 710 C C . HIS A 1 86 ? 9.594 1.681 -3.220 1.00 92.12 86 HIS A C 1
ATOM 712 O O . HIS A 1 86 ? 10.807 1.846 -3.152 1.00 92.12 86 HIS A O 1
ATOM 718 N N . PHE A 1 87 ? 8.732 2.702 -3.133 1.00 92.25 87 PHE A N 1
ATOM 719 C CA . PHE A 1 87 ? 9.127 4.117 -3.087 1.00 92.25 87 PHE A CA 1
ATOM 720 C C . PHE A 1 87 ? 8.610 4.857 -1.847 1.00 92.25 87 PHE A C 1
ATOM 722 O O . PHE A 1 87 ? 8.498 6.083 -1.874 1.00 92.25 87 PHE A O 1
ATOM 729 N N . GLU A 1 88 ? 8.287 4.116 -0.783 1.00 90.00 88 GLU A N 1
ATOM 730 C CA . GLU A 1 88 ? 7.911 4.640 0.538 1.00 90.00 88 GLU A CA 1
ATOM 731 C C . GLU A 1 88 ? 6.810 5.709 0.492 1.00 90.00 88 GLU A C 1
ATOM 733 O O . GLU A 1 88 ? 6.950 6.856 0.928 1.00 90.00 88 GLU A O 1
ATOM 738 N N . SER A 1 89 ? 5.670 5.325 -0.063 1.00 92.12 89 SER A N 1
ATOM 739 C CA . SER A 1 89 ? 4.576 6.246 -0.329 1.00 92.12 89 SER A CA 1
ATOM 740 C C . SER A 1 89 ? 3.898 6.721 0.959 1.00 92.12 89 SER A C 1
ATOM 742 O O . SER A 1 89 ? 3.677 5.976 1.919 1.00 92.12 89 SER A O 1
ATOM 744 N N . ALA A 1 90 ? 3.504 7.995 0.986 1.00 92.62 90 ALA A N 1
ATOM 745 C CA . ALA A 1 90 ? 2.839 8.576 2.145 1.00 92.62 90 ALA A CA 1
ATOM 746 C C . ALA A 1 90 ? 1.483 7.901 2.441 1.00 92.62 90 ALA A C 1
ATOM 748 O O . ALA A 1 90 ? 0.773 7.450 1.547 1.00 92.62 90 ALA A O 1
ATOM 749 N N . GLY A 1 91 ? 1.067 7.912 3.712 1.00 93.19 91 GLY A N 1
ATOM 750 C CA . GLY A 1 91 ? -0.270 7.462 4.130 1.00 93.19 91 GLY A CA 1
ATOM 751 C C . GLY A 1 91 ? -0.314 6.093 4.811 1.00 93.19 91 GLY A C 1
ATOM 752 O O . GLY A 1 91 ? -1.259 5.843 5.564 1.00 93.19 91 GLY A O 1
ATOM 753 N N . ARG A 1 92 ? 0.738 5.272 4.679 1.00 95.19 92 ARG A N 1
ATOM 754 C CA . ARG A 1 92 ? 0.866 3.965 5.352 1.00 95.19 92 ARG A CA 1
ATOM 755 C C . ARG A 1 92 ? 0.517 4.017 6.843 1.00 95.19 92 ARG A C 1
ATOM 757 O O . ARG A 1 92 ? -0.384 3.316 7.298 1.00 95.19 92 ARG A O 1
ATOM 764 N N . ALA A 1 93 ? 1.169 4.901 7.602 1.00 95.94 93 ALA A N 1
ATOM 765 C CA . ALA A 1 93 ? 0.963 5.013 9.050 1.00 95.94 93 ALA A CA 1
ATOM 766 C C . ALA A 1 93 ? -0.487 5.378 9.430 1.00 95.94 93 ALA A C 1
ATOM 768 O O . ALA A 1 93 ? -1.012 4.918 10.449 1.00 95.94 93 ALA A O 1
ATOM 769 N N . ARG A 1 94 ? -1.164 6.190 8.604 1.00 96.19 94 ARG A N 1
ATOM 770 C CA . ARG A 1 94 ? -2.570 6.570 8.822 1.00 96.19 94 ARG A CA 1
ATOM 771 C C . ARG A 1 94 ? -3.503 5.388 8.554 1.00 96.19 94 ARG A C 1
ATOM 773 O O . ARG A 1 94 ? -4.388 5.134 9.370 1.00 96.19 94 ARG A O 1
ATOM 780 N N . ALA A 1 95 ? -3.272 4.642 7.472 1.00 96.06 95 ALA A N 1
ATOM 781 C CA . ALA A 1 95 ? -4.019 3.426 7.155 1.00 96.06 95 ALA A CA 1
ATOM 782 C C . ALA A 1 95 ? -3.850 2.356 8.249 1.00 96.06 95 ALA A C 1
ATOM 784 O O . ALA A 1 95 ? -4.837 1.815 8.751 1.00 96.06 95 ALA A O 1
ATOM 785 N N . GLU A 1 96 ? -2.615 2.124 8.702 1.00 96.75 96 GLU A N 1
ATOM 786 C CA . GLU A 1 96 ? -2.309 1.229 9.822 1.00 96.75 96 GLU A CA 1
ATOM 787 C C . GLU A 1 96 ? -3.068 1.613 11.096 1.00 96.75 96 GLU A C 1
ATOM 789 O O . GLU A 1 96 ? -3.703 0.767 11.733 1.00 96.75 96 GLU A O 1
ATOM 794 N N . LYS A 1 97 ? -3.033 2.898 11.473 1.00 96.25 97 LYS A N 1
ATOM 795 C CA . LYS A 1 97 ? -3.740 3.401 12.656 1.00 96.25 97 LYS A CA 1
ATOM 796 C C . LYS A 1 97 ? -5.248 3.158 12.553 1.00 96.25 97 LYS A C 1
ATOM 798 O O . LYS A 1 97 ? -5.845 2.695 13.527 1.00 96.25 97 LYS A O 1
ATOM 803 N N . ALA A 1 98 ? -5.852 3.433 11.398 1.00 95.31 98 ALA A N 1
ATOM 804 C CA . ALA A 1 98 ? -7.283 3.239 11.181 1.00 95.31 98 ALA A CA 1
ATOM 805 C C . ALA A 1 98 ? -7.687 1.755 11.267 1.00 95.31 98 ALA A C 1
ATOM 807 O O . ALA A 1 98 ? -8.663 1.416 11.938 1.00 95.31 98 ALA A O 1
ATOM 808 N N . ILE A 1 99 ? -6.899 0.852 10.672 1.00 95.06 99 ILE A N 1
ATOM 809 C CA . ILE A 1 99 ? -7.143 -0.598 10.744 1.00 95.06 99 ILE A CA 1
ATOM 810 C C . ILE A 1 99 ? -6.991 -1.112 12.181 1.00 95.06 99 ILE A C 1
ATOM 812 O O . ILE A 1 99 ? -7.832 -1.887 12.642 1.00 95.06 99 ILE A O 1
ATOM 816 N N . ARG A 1 100 ? -5.976 -0.649 12.926 1.00 94.06 100 ARG A N 1
ATOM 817 C CA . ARG A 1 100 ? -5.815 -0.990 14.352 1.00 94.06 100 ARG A CA 1
ATOM 818 C C . ARG A 1 100 ? -7.023 -0.548 15.180 1.00 94.06 100 ARG A C 1
ATOM 820 O O . ARG A 1 100 ? -7.484 -1.303 16.032 1.00 94.06 100 ARG A O 1
ATOM 827 N N . LEU A 1 101 ? -7.568 0.641 14.922 1.00 91.31 101 LEU A N 1
ATOM 828 C CA . LEU A 1 101 ? -8.769 1.126 15.609 1.00 91.31 101 LEU A CA 1
ATOM 829 C C . LEU A 1 101 ? -10.000 0.259 15.295 1.00 91.31 101 LEU A C 1
ATOM 831 O O . LEU A 1 101 ? -10.742 -0.107 16.207 1.00 91.31 101 LEU A O 1
ATOM 835 N N . ALA A 1 102 ? -10.187 -0.114 14.026 1.00 88.75 102 ALA A N 1
ATOM 836 C CA . ALA A 1 102 ? -11.255 -1.022 13.610 1.00 88.75 102 ALA A CA 1
ATOM 837 C C . ALA A 1 102 ? -11.120 -2.413 14.258 1.00 88.75 102 ALA A C 1
ATOM 839 O O . ALA A 1 102 ? -12.126 -3.036 14.595 1.00 88.75 102 ALA A O 1
ATOM 840 N N . GLN A 1 103 ? -9.890 -2.887 14.484 1.00 89.12 103 GLN A N 1
ATOM 841 C CA . GLN A 1 103 ? -9.646 -4.135 15.202 1.00 89.12 103 GLN A CA 1
ATOM 842 C C . GLN A 1 103 ? -10.028 -4.034 16.685 1.00 89.12 103 GLN A C 1
ATOM 844 O O . GLN A 1 103 ? -10.750 -4.900 17.167 1.00 89.12 103 GLN A O 1
ATOM 849 N N . LYS A 1 104 ? -9.638 -2.967 17.395 1.00 86.94 104 LYS A N 1
ATOM 850 C CA . LYS A 1 104 ? -10.023 -2.788 18.810 1.00 86.94 104 LYS A CA 1
ATOM 851 C C . LYS A 1 104 ? -11.543 -2.801 19.006 1.00 86.94 104 LYS A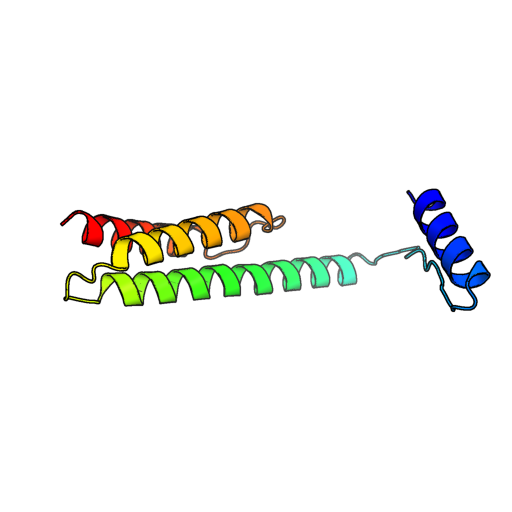 C 1
ATOM 853 O O . LYS A 1 104 ? -12.040 -3.357 19.974 1.00 86.94 104 LYS A O 1
ATOM 858 N N . ARG A 1 105 ? -12.299 -2.250 18.050 1.00 78.44 105 ARG A N 1
ATOM 859 C CA . ARG A 1 105 ? -13.775 -2.279 18.048 1.00 78.44 105 ARG A CA 1
ATOM 860 C C . ARG A 1 105 ? -14.383 -3.672 17.855 1.00 78.44 105 ARG A C 1
ATOM 862 O O . ARG A 1 105 ? -15.529 -3.868 18.226 1.00 78.44 105 ARG A O 1
ATOM 869 N N . LYS A 1 106 ? -13.655 -4.619 17.256 1.00 72.19 106 LYS A N 1
ATOM 870 C CA . LYS A 1 106 ? -14.074 -6.028 17.159 1.00 72.19 106 LYS A CA 1
ATOM 871 C C . LYS A 1 106 ? -13.956 -6.735 18.515 1.00 72.19 106 LYS A C 1
ATOM 873 O O . LYS A 1 106 ? -14.717 -7.659 18.773 1.00 72.19 106 LYS A O 1
ATOM 878 N N . GLU A 1 107 ? -12.963 -6.345 19.310 1.00 68.25 107 GLU A N 1
ATOM 879 C CA . GLU A 1 107 ? -12.618 -6.964 20.595 1.00 68.25 107 GLU A CA 1
ATOM 880 C C . GLU A 1 107 ? -13.419 -6.373 21.773 1.00 68.25 107 GLU A C 1
ATOM 882 O O . GLU A 1 107 ? -13.557 -7.042 22.792 1.00 68.25 107 GLU A O 1
ATOM 887 N N . ALA A 1 108 ? -13.970 -5.160 21.614 1.00 61.25 108 ALA A N 1
ATOM 888 C CA . ALA A 1 108 ? -14.870 -4.493 22.563 1.00 61.25 108 ALA A CA 1
ATOM 889 C C . ALA A 1 108 ? -16.325 -4.978 22.456 1.00 61.25 108 ALA A C 1
ATOM 891 O O . ALA A 1 108 ? -16.989 -5.090 23.503 1.00 61.25 108 ALA A O 1
#

pLDDT: mean 87.76, std 10.17, range [60.72, 98.0]

Radius of gyration: 21.28 Å; chains: 1; bounding box: 42×33×59 Å